Protein AF-A0A6A0H2R4-F1 (afdb_monomer)

Radius of gyration: 20.59 Å; Cα contacts (8 Å, |Δi|>4): 34; chains: 1; bounding box: 41×29×53 Å

Sequence (129 aa):
MKAVVWTDVFQTIVIVLGVIVIVISTTVIAGGPVQVWRIGSEYHRTDALECVKTVQVLYLNMIGVVFILTLLILGGLCIFAVYAGCDPITLGLISRKDQILPYFVIDYLGFLHGIPGLFVACLVCGTLR

InterPro domains:
  IPR001734 Sodium/solute symporter [PS50283] (1-32)
  IPR038377 Sodium/glucose symporter superfamily [G3DSA:1.20.1730.10] (1-51)
  IPR038377 Sodium/glucose symporter superfamily [G3DSA:1.20.1730.10] (52-128)
  IPR051163 Sodium:Solute Symporter (SSF) [PTHR42985] (56-128)

Foldseek 3Di:
DVVVVVVVVVVVVVVVVVVVCVVVVVQVVLVHPVSVVVVVQVVLPPDVVCNPPPVVVVVVVVVVVVVVVVVVVVVVVVLCVVCVPPNVCVVVVDVDPVCSVLVVCCVPVVVPPPVSVVVVVVVVVVPDD

pLDDT: mean 74.82, std 10.84, range [44.34, 88.06]

Mean predicted aligned error: 11.54 Å

Organism: Hyalella azteca (NCBI:txid294128)

Solvent-accessible surface area (backbone atoms only — not comparable to full-atom values): 7449 Å² total; per-residue (Å²): 110,71,69,58,58,50,48,50,55,50,47,51,52,52,49,53,53,49,50,52,50,49,54,52,53,51,27,58,76,51,68,30,67,68,42,45,52,46,52,61,58,54,72,42,67,83,45,86,88,52,66,62,56,58,67,50,49,51,51,50,47,53,52,45,50,55,50,51,52,51,50,50,53,52,52,53,49,51,53,48,64,69,37,68,86,63,45,57,54,85,70,66,78,41,97,52,81,84,48,52,62,62,49,50,38,45,73,72,41,51,86,47,87,58,58,49,60,53,51,52,51,54,53,49,65,74,67,65,127

Secondary structure (DSSP, 8-state):
-HHHHHHHHHHHHHHHHHHHHHHHHHHHHTTSHHHHHHHHHHGGGS-TTTTTHHHHHHHHHHHHHHHHHHHHHHHHHHHHHHTSSS-TTTTTS-S-GGGHHHHHHHHHHTTSTTHHHHHHHHHHHHH--

Structure (mmCIF, N/CA/C/O backbone):
data_AF-A0A6A0H2R4-F1
#
_entry.id   AF-A0A6A0H2R4-F1
#
loop_
_atom_site.group_PDB
_atom_site.id
_atom_site.type_symbol
_atom_site.label_atom_id
_atom_site.label_alt_id
_atom_site.label_comp_id
_atom_site.label_asym_id
_atom_site.label_entity_id
_atom_site.label_seq_id
_atom_site.pdbx_PDB_ins_code
_atom_site.Cartn_x
_atom_site.Cartn_y
_atom_site.Cartn_z
_atom_site.occupancy
_atom_site.B_iso_or_equiv
_atom_site.auth_seq_id
_atom_site.auth_comp_id
_atom_site.auth_asym_id
_atom_site.auth_atom_id
_atom_site.pdbx_PDB_model_num
ATOM 1 N N . MET A 1 1 ? -18.719 -9.339 10.946 1.00 50.09 1 MET A N 1
ATOM 2 C CA . MET A 1 1 ? -17.283 -9.157 10.614 1.00 50.09 1 MET A CA 1
ATOM 3 C C . MET A 1 1 ? -16.762 -10.140 9.578 1.00 50.09 1 MET A C 1
ATOM 5 O O . MET A 1 1 ? -16.038 -9.703 8.695 1.00 50.09 1 MET A O 1
ATOM 9 N N . LYS A 1 2 ? -17.166 -11.421 9.617 1.00 53.03 2 LYS A N 1
ATOM 10 C CA . LYS A 1 2 ? -16.675 -12.446 8.675 1.00 53.03 2 LYS A CA 1
ATOM 11 C C . LYS A 1 2 ? -16.835 -12.076 7.197 1.00 53.03 2 LYS A C 1
ATOM 13 O O . LYS A 1 2 ? -15.918 -12.302 6.427 1.00 53.03 2 LYS A O 1
ATOM 18 N N . ALA A 1 3 ? -17.941 -11.426 6.829 1.00 58.78 3 ALA A N 1
ATOM 19 C CA . ALA A 1 3 ? -18.189 -11.023 5.446 1.00 58.78 3 ALA A CA 1
ATOM 20 C C . ALA A 1 3 ? -17.175 -10.000 4.901 1.00 58.78 3 ALA A C 1
ATOM 22 O O . ALA A 1 3 ? -16.814 -10.088 3.739 1.00 58.78 3 ALA A O 1
ATOM 23 N N . VAL A 1 4 ? -16.694 -9.056 5.721 1.00 59.31 4 VAL A N 1
ATOM 24 C CA . VAL A 1 4 ? -15.825 -7.963 5.235 1.00 59.31 4 VAL A CA 1
ATOM 25 C C . VAL A 1 4 ? -14.365 -8.387 5.154 1.00 59.31 4 VAL A C 1
ATOM 27 O O . VAL A 1 4 ? -13.691 -8.082 4.181 1.00 59.31 4 VAL A O 1
ATOM 30 N N . VAL A 1 5 ? -13.901 -9.153 6.142 1.00 69.62 5 VAL A N 1
ATOM 31 C CA . VAL A 1 5 ? -12.574 -9.786 6.095 1.00 69.62 5 VAL A CA 1
ATOM 32 C C . VAL A 1 5 ? -12.491 -10.714 4.884 1.00 69.62 5 VAL A C 1
ATOM 34 O O . VAL A 1 5 ? -11.505 -10.719 4.160 1.00 69.62 5 VAL A O 1
ATOM 37 N N . TRP A 1 6 ? -13.569 -11.451 4.611 1.00 65.50 6 TRP A N 1
ATOM 38 C CA . TRP A 1 6 ? -13.644 -12.307 3.436 1.00 65.50 6 TRP A CA 1
ATOM 39 C C . TRP A 1 6 ? -13.659 -11.507 2.127 1.00 65.50 6 TRP A C 1
ATOM 41 O O . TRP A 1 6 ? -12.970 -11.894 1.187 1.00 65.50 6 TRP A O 1
ATOM 51 N N . THR A 1 7 ? -14.353 -10.362 2.065 1.00 70.62 7 THR A N 1
ATOM 52 C CA . THR A 1 7 ? -14.275 -9.487 0.884 1.00 70.62 7 THR A CA 1
ATOM 53 C C . THR A 1 7 ? -12.909 -8.832 0.718 1.00 70.62 7 THR A C 1
ATOM 55 O O . THR A 1 7 ? -12.503 -8.661 -0.417 1.00 70.62 7 THR A O 1
ATOM 58 N N . ASP A 1 8 ? -12.181 -8.513 1.788 1.00 71.31 8 ASP A N 1
ATOM 59 C CA . ASP A 1 8 ? -10.835 -7.917 1.724 1.00 71.31 8 ASP A CA 1
ATOM 60 C C . ASP 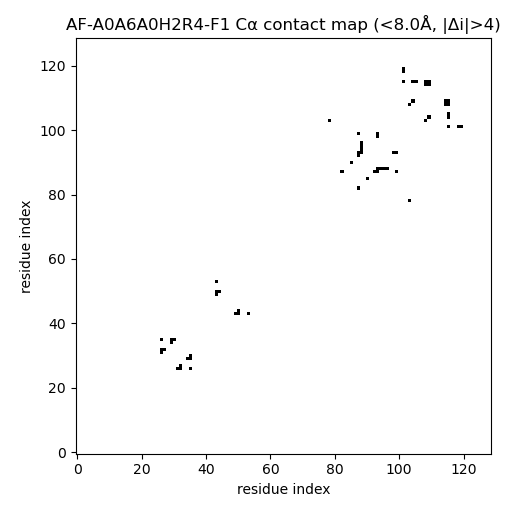A 1 8 ? -9.781 -8.928 1.236 1.00 71.31 8 ASP A C 1
ATOM 62 O O . ASP A 1 8 ? -8.989 -8.648 0.333 1.00 71.31 8 ASP A O 1
ATOM 66 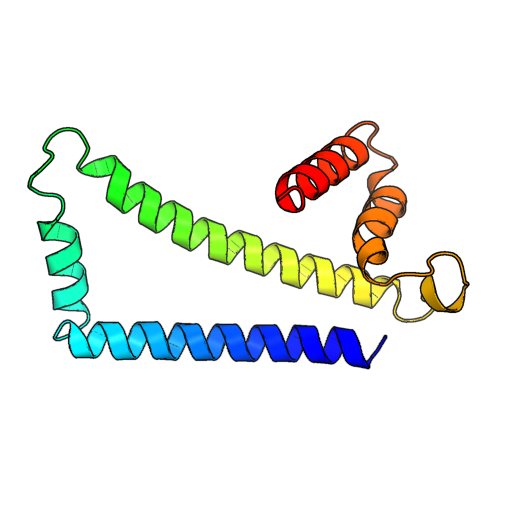N N . VAL A 1 9 ? -9.858 -10.168 1.733 1.00 72.06 9 VAL A N 1
ATOM 67 C CA . VAL A 1 9 ? -9.037 -11.288 1.247 1.00 72.06 9 VAL A CA 1
ATOM 68 C C . VAL A 1 9 ? -9.349 -11.580 -0.220 1.00 72.06 9 VAL A C 1
ATOM 70 O O . VAL A 1 9 ? -8.438 -11.704 -1.039 1.00 72.06 9 VAL A O 1
ATOM 73 N N . PHE A 1 10 ? -10.632 -11.640 -0.578 1.00 74.31 10 PHE A N 1
ATOM 74 C CA . PHE A 1 10 ? -11.045 -11.845 -1.962 1.00 74.31 10 PHE A CA 1
ATOM 75 C C . PHE A 1 10 ? -10.604 -10.686 -2.865 1.00 74.31 10 PHE A C 1
ATOM 77 O O . PHE A 1 10 ? -10.073 -10.909 -3.949 1.00 74.31 10 PHE A O 1
ATOM 84 N N . GLN A 1 11 ? -10.752 -9.448 -2.397 1.00 73.75 11 GLN A N 1
ATOM 85 C CA . GLN A 1 11 ? -10.339 -8.240 -3.102 1.00 73.75 11 GLN A CA 1
ATOM 86 C C . GLN A 1 11 ? -8.827 -8.226 -3.342 1.00 73.75 11 GLN A C 1
ATOM 88 O O . GLN A 1 11 ? -8.395 -7.906 -4.445 1.00 73.75 11 GLN A O 1
ATOM 93 N N . THR A 1 12 ? -8.022 -8.658 -2.371 1.00 78.44 12 THR A N 1
ATOM 94 C CA . THR A 1 12 ? -6.565 -8.760 -2.533 1.00 78.44 12 THR A CA 1
ATOM 95 C C . THR A 1 12 ? -6.193 -9.809 -3.583 1.00 78.44 12 THR A C 1
ATOM 97 O O . THR A 1 12 ? -5.350 -9.551 -4.440 1.00 78.44 12 THR A O 1
ATOM 100 N N . ILE A 1 13 ? -6.873 -10.962 -3.593 1.00 81.00 13 ILE A N 1
ATOM 101 C CA . ILE A 1 13 ? -6.672 -12.007 -4.611 1.00 81.00 13 ILE A CA 1
ATOM 102 C C . ILE A 1 13 ? -7.032 -11.484 -6.008 1.00 81.00 13 ILE A C 1
ATOM 104 O O . ILE A 1 13 ? -6.261 -11.662 -6.951 1.00 81.00 13 ILE A O 1
ATOM 108 N N . VAL A 1 14 ? -8.173 -10.804 -6.145 1.00 83.81 14 VAL A N 1
ATOM 109 C CA . VAL A 1 14 ? -8.627 -10.237 -7.423 1.00 83.81 14 VAL A CA 1
ATOM 110 C C . VAL A 1 14 ? -7.659 -9.166 -7.931 1.00 83.81 14 VAL A C 1
ATOM 112 O O . VAL A 1 14 ? -7.344 -9.151 -9.120 1.00 83.81 14 VAL A O 1
ATOM 115 N N . ILE A 1 15 ? -7.133 -8.314 -7.046 1.00 85.25 15 ILE A N 1
ATOM 116 C CA . ILE A 1 15 ? -6.130 -7.303 -7.405 1.00 85.25 15 ILE A CA 1
ATOM 117 C C . ILE A 1 15 ? -4.841 -7.971 -7.888 1.00 85.25 15 ILE A C 1
ATOM 119 O O . ILE A 1 15 ? -4.329 -7.604 -8.942 1.00 85.25 15 ILE A O 1
ATOM 123 N N . VAL A 1 16 ? -4.334 -8.977 -7.171 1.00 79.81 16 VAL A N 1
ATOM 124 C CA . VAL A 1 16 ? -3.098 -9.678 -7.553 1.00 79.81 16 VAL A CA 1
ATOM 125 C C . VAL A 1 16 ? -3.255 -10.372 -8.906 1.00 79.81 16 VAL A C 1
ATOM 127 O O . VAL A 1 16 ? -2.396 -10.222 -9.773 1.00 79.81 16 VAL A O 1
ATOM 130 N N . LEU A 1 17 ? -4.369 -11.072 -9.132 1.00 86.06 17 LEU A N 1
ATOM 131 C CA . LEU A 1 17 ? -4.650 -11.713 -10.418 1.00 86.06 17 LEU A CA 1
ATOM 132 C C . LEU A 1 17 ? -4.789 -10.688 -11.550 1.00 86.06 17 LEU A C 1
ATOM 134 O O . LEU A 1 17 ? -4.219 -10.882 -12.622 1.00 86.06 17 LEU A O 1
ATOM 138 N N . GLY A 1 18 ? -5.488 -9.576 -11.308 1.00 85.81 18 GLY A N 1
ATOM 139 C CA . GLY A 1 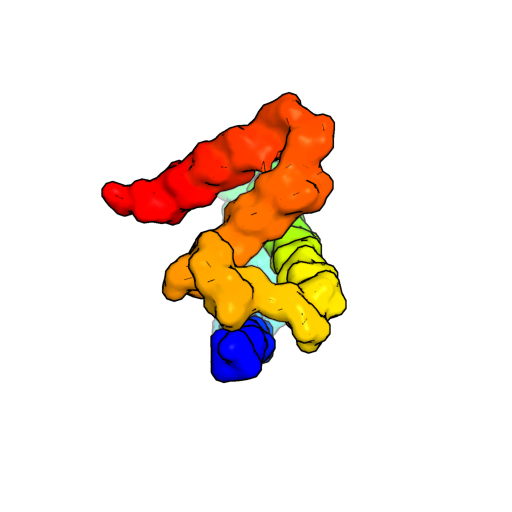18 ? -5.624 -8.490 -12.277 1.00 85.81 18 GLY A CA 1
ATOM 140 C C . GLY A 1 18 ? -4.275 -7.876 -12.651 1.00 85.81 18 GLY A C 1
ATOM 141 O O . GLY A 1 18 ? -3.984 -7.698 -13.832 1.00 85.81 18 GLY A O 1
ATOM 142 N N . VAL A 1 19 ? -3.412 -7.631 -11.665 1.00 80.56 19 VAL A N 1
ATOM 143 C CA . VAL A 1 19 ? -2.056 -7.116 -11.893 1.00 80.56 19 VAL A CA 1
ATOM 144 C C . VAL A 1 19 ? -1.219 -8.113 -12.697 1.00 80.56 19 VAL A C 1
ATOM 146 O O . VAL A 1 19 ? -0.559 -7.707 -13.650 1.00 80.56 19 VAL A O 1
ATOM 149 N N . ILE A 1 20 ? -1.286 -9.413 -12.394 1.00 84.75 20 ILE A N 1
ATOM 150 C CA . ILE A 1 20 ? -0.580 -10.453 -13.160 1.00 84.75 20 ILE A CA 1
ATOM 151 C C . ILE A 1 20 ? -1.043 -10.459 -14.624 1.00 84.75 20 ILE A C 1
ATOM 153 O O . ILE A 1 20 ? -0.213 -10.460 -15.534 1.00 84.75 20 ILE A O 1
ATOM 157 N N . VAL A 1 21 ? -2.355 -10.407 -14.867 1.00 88.06 21 VAL A N 1
ATOM 158 C CA . VAL A 1 21 ? -2.920 -10.373 -16.226 1.00 88.06 21 VAL A CA 1
ATOM 159 C C . VAL A 1 21 ? -2.493 -9.114 -16.976 1.00 88.06 21 VAL A C 1
ATOM 161 O O . VAL A 1 21 ? -2.116 -9.206 -18.145 1.00 88.06 21 VAL A O 1
ATOM 164 N N . ILE A 1 22 ? -2.508 -7.951 -16.320 1.00 82.56 22 ILE A N 1
ATOM 165 C CA . ILE A 1 22 ? -2.051 -6.687 -16.909 1.00 82.56 22 ILE A CA 1
ATOM 166 C C . ILE A 1 22 ? -0.576 -6.788 -17.292 1.00 82.56 22 ILE A C 1
ATOM 168 O O . ILE A 1 22 ? -0.222 -6.456 -18.422 1.00 82.56 22 ILE A O 1
ATOM 172 N N . VAL A 1 23 ? 0.282 -7.285 -16.400 1.00 79.50 23 VAL A N 1
ATOM 173 C CA . VAL A 1 23 ? 1.724 -7.413 -16.655 1.00 79.50 23 VAL A CA 1
ATOM 174 C C . VAL A 1 23 ? 1.990 -8.353 -17.829 1.00 79.50 23 VAL A C 1
ATOM 176 O O . VAL A 1 23 ? 2.749 -8.000 -18.732 1.00 79.50 23 VAL A O 1
ATOM 179 N N . ILE A 1 24 ? 1.337 -9.517 -17.868 1.00 83.62 24 ILE A N 1
ATOM 180 C CA . ILE A 1 24 ? 1.492 -10.486 -18.960 1.00 83.62 24 ILE A CA 1
ATOM 181 C C . ILE A 1 24 ? 0.990 -9.895 -20.280 1.00 83.62 24 ILE A C 1
ATOM 183 O O . ILE A 1 24 ? 1.726 -9.892 -21.265 1.00 83.62 24 ILE A O 1
ATOM 187 N N . SER A 1 25 ? -0.226 -9.345 -20.302 1.00 81.31 25 SER A N 1
ATOM 188 C CA . SER A 1 25 ? -0.829 -8.792 -21.523 1.00 81.31 25 SER A CA 1
ATOM 189 C C . SER A 1 25 ? -0.006 -7.629 -22.070 1.00 81.31 25 SER A C 1
ATOM 191 O O . SER A 1 25 ? 0.266 -7.570 -23.266 1.00 81.31 25 SER A O 1
ATOM 193 N N . THR A 1 26 ? 0.478 -6.752 -21.188 1.00 69.50 26 THR A N 1
ATOM 194 C CA . THR A 1 26 ? 1.349 -5.630 -21.561 1.00 69.50 26 THR A CA 1
ATOM 195 C C . THR A 1 26 ? 2.677 -6.130 -22.119 1.00 69.50 26 THR A C 1
ATOM 197 O O . THR A 1 26 ? 3.157 -5.617 -23.125 1.00 69.50 26 THR A O 1
ATOM 200 N N . THR A 1 27 ? 3.249 -7.175 -21.516 1.00 77.31 27 THR A N 1
ATOM 201 C CA . THR A 1 27 ? 4.509 -7.772 -21.975 1.00 77.31 27 THR A CA 1
ATOM 202 C C . THR A 1 27 ? 4.364 -8.417 -23.353 1.00 77.31 27 THR A C 1
ATOM 204 O O . THR A 1 27 ? 5.261 -8.289 -24.183 1.00 77.31 27 THR A O 1
ATOM 207 N N . VAL A 1 28 ? 3.233 -9.072 -23.626 1.00 84.94 28 VAL A N 1
ATOM 208 C CA . VAL A 1 28 ? 2.952 -9.685 -24.933 1.00 84.94 28 VAL A CA 1
ATOM 209 C C . VAL A 1 28 ? 2.715 -8.616 -26.004 1.00 84.94 28 VAL A C 1
ATOM 211 O O . VAL A 1 28 ? 3.304 -8.704 -27.079 1.00 84.94 28 VAL A O 1
ATOM 214 N N . ILE A 1 29 ? 1.926 -7.577 -25.709 1.00 77.75 29 ILE A N 1
ATOM 215 C CA . ILE A 1 29 ? 1.650 -6.470 -26.645 1.00 77.75 29 ILE A CA 1
ATOM 216 C C . ILE A 1 29 ? 2.928 -5.686 -26.970 1.00 77.75 29 ILE A C 1
ATOM 218 O O . ILE A 1 29 ? 3.141 -5.290 -28.112 1.00 77.75 29 ILE A O 1
ATOM 222 N N . ALA A 1 30 ? 3.806 -5.504 -25.985 1.00 73.88 30 ALA A N 1
ATOM 223 C CA . ALA A 1 30 ? 5.085 -4.835 -26.166 1.00 73.88 30 ALA A CA 1
ATOM 224 C C . ALA A 1 30 ? 6.121 -5.670 -26.941 1.00 73.88 30 ALA A C 1
ATOM 226 O O . ALA A 1 30 ? 7.214 -5.174 -27.183 1.00 73.88 30 ALA A O 1
ATOM 227 N N . GLY A 1 31 ? 5.815 -6.912 -27.337 1.00 82.69 31 GLY A N 1
ATOM 228 C CA . GLY A 1 31 ? 6.734 -7.769 -28.095 1.00 82.69 31 GLY A CA 1
ATOM 229 C C . GLY A 1 31 ? 7.749 -8.531 -27.235 1.00 82.69 31 GLY A C 1
ATOM 230 O O . GLY A 1 31 ? 8.769 -8.989 -27.745 1.00 82.69 31 GLY A O 1
ATOM 231 N N . GLY A 1 32 ? 7.478 -8.683 -25.937 1.00 80.81 32 GLY A N 1
ATOM 232 C CA . GLY A 1 32 ? 8.261 -9.482 -24.996 1.00 80.81 32 GLY A CA 1
ATOM 233 C C . GLY A 1 32 ? 8.896 -8.669 -23.860 1.00 80.81 32 GLY A C 1
ATOM 234 O O . GLY A 1 32 ? 9.038 -7.449 -23.951 1.00 80.81 32 GLY A O 1
ATOM 235 N N . PRO A 1 33 ? 9.333 -9.337 -22.776 1.00 71.12 33 PRO A N 1
ATOM 236 C CA . PRO A 1 33 ? 9.846 -8.671 -21.571 1.00 71.12 33 PRO A CA 1
ATOM 237 C C . PRO A 1 33 ? 11.140 -7.893 -21.829 1.00 71.12 33 PRO A C 1
ATOM 239 O O . PRO A 1 33 ? 11.358 -6.830 -21.252 1.00 71.12 33 PRO A O 1
ATOM 242 N N . VAL A 1 34 ? 11.968 -8.380 -22.757 1.00 74.31 34 VAL A N 1
ATOM 243 C CA . VAL A 1 34 ? 13.187 -7.689 -23.199 1.00 74.31 34 VAL A CA 1
ATOM 244 C C . VAL A 1 34 ? 12.852 -6.407 -23.962 1.00 74.31 34 VAL A C 1
ATOM 246 O O . VAL A 1 34 ? 13.521 -5.397 -23.771 1.00 74.31 34 VAL A O 1
ATOM 249 N N . GLN A 1 35 ? 11.803 -6.417 -24.787 1.00 72.69 35 GLN A N 1
ATOM 250 C CA . GLN A 1 35 ? 11.378 -5.242 -25.544 1.00 72.69 35 GLN A CA 1
ATOM 251 C C . GLN A 1 35 ? 10.752 -4.188 -24.616 1.00 72.69 35 GLN A C 1
ATOM 253 O O . GLN A 1 35 ? 11.057 -3.011 -24.767 1.00 72.69 35 GLN A O 1
ATOM 258 N N . VAL A 1 36 ? 9.974 -4.596 -23.601 1.00 69.81 36 VAL A N 1
ATOM 259 C CA . VAL A 1 36 ? 9.473 -3.701 -22.532 1.00 69.81 36 VAL A CA 1
ATOM 260 C C . VAL A 1 36 ? 10.631 -3.002 -21.823 1.00 69.81 36 VAL A C 1
ATOM 262 O O . VAL A 1 36 ? 10.624 -1.780 -21.675 1.00 69.81 36 VAL A O 1
ATOM 265 N N . TRP A 1 37 ? 11.651 -3.770 -21.424 1.00 67.81 37 TRP A N 1
ATOM 266 C CA . TRP A 1 37 ? 12.853 -3.220 -20.799 1.00 67.81 37 TRP A CA 1
ATOM 267 C C . TRP A 1 37 ? 13.588 -2.258 -21.738 1.00 67.81 37 TRP A C 1
ATOM 269 O O . TRP A 1 37 ? 14.025 -1.186 -21.321 1.00 67.81 37 TRP A O 1
ATOM 279 N N . ARG A 1 38 ? 13.670 -2.603 -23.029 1.00 67.50 38 ARG A N 1
ATOM 280 C CA . ARG A 1 38 ? 14.321 -1.776 -24.045 1.00 67.50 38 ARG A CA 1
ATOM 281 C C . ARG A 1 38 ? 13.577 -0.462 -24.278 1.00 67.50 38 ARG A C 1
ATOM 283 O O . ARG A 1 38 ? 14.217 0.578 -24.234 1.00 67.50 38 ARG A O 1
ATOM 290 N N . ILE A 1 39 ? 12.252 -0.486 -24.423 1.00 67.38 39 ILE A N 1
ATOM 291 C CA . ILE A 1 39 ? 11.409 0.711 -24.586 1.00 67.38 39 ILE A CA 1
ATOM 292 C C . ILE A 1 39 ? 11.519 1.617 -23.352 1.00 67.38 39 ILE A C 1
ATOM 294 O O . ILE A 1 39 ? 11.698 2.825 -23.495 1.00 67.38 39 ILE A O 1
ATOM 298 N N . GLY A 1 40 ? 11.502 1.041 -22.144 1.00 63.00 40 GLY A N 1
ATOM 299 C CA . GLY A 1 40 ? 11.744 1.787 -20.905 1.00 63.00 40 GLY A CA 1
ATOM 300 C C . GLY A 1 40 ? 13.140 2.422 -20.847 1.00 63.00 40 GLY A C 1
ATOM 301 O O . GLY A 1 40 ? 13.286 3.546 -20.375 1.00 63.00 40 GLY A O 1
ATOM 302 N N . SER A 1 41 ? 14.160 1.742 -21.383 1.00 63.06 41 SER A N 1
ATOM 303 C CA . SER A 1 41 ? 15.522 2.285 -21.491 1.00 63.06 41 SER A CA 1
ATOM 304 C C . SER A 1 41 ? 15.679 3.347 -22.590 1.00 63.06 41 SER A C 1
ATOM 306 O O . SER A 1 41 ? 16.558 4.201 -22.502 1.00 63.06 41 SER A O 1
ATOM 308 N N . GLU A 1 42 ? 14.821 3.319 -23.613 1.00 61.84 42 GLU A N 1
ATOM 309 C CA . GLU A 1 42 ? 14.872 4.199 -24.787 1.00 61.84 42 GLU A CA 1
ATOM 310 C C . GLU A 1 42 ? 14.139 5.528 -24.525 1.00 61.84 42 GLU A C 1
ATOM 312 O O . GLU A 1 42 ? 14.648 6.584 -24.900 1.00 61.84 42 GLU A O 1
ATOM 317 N N . TYR A 1 43 ? 13.041 5.505 -23.752 1.00 53.00 43 TYR A N 1
ATOM 318 C CA . TYR A 1 43 ? 12.366 6.704 -23.214 1.00 53.00 43 TYR A CA 1
ATOM 319 C C . TYR A 1 43 ? 13.290 7.553 -22.314 1.00 53.00 43 TYR A C 1
ATOM 321 O O . TYR A 1 43 ? 13.080 8.743 -22.120 1.00 53.00 43 TYR A O 1
ATOM 329 N N . HIS A 1 44 ? 14.355 6.949 -21.785 1.00 50.47 44 HIS A N 1
ATOM 330 C CA . HIS A 1 44 ? 15.343 7.574 -20.906 1.00 50.47 44 HIS A CA 1
ATOM 331 C C . HIS A 1 44 ? 16.388 8.430 -21.649 1.00 50.47 44 HIS A C 1
ATOM 333 O O . HIS A 1 44 ? 17.199 9.101 -21.013 1.00 50.47 44 HIS A O 1
ATOM 339 N N . ARG A 1 45 ? 16.431 8.378 -22.991 1.00 50.84 45 ARG A N 1
ATOM 340 C CA . ARG A 1 45 ? 17.537 8.949 -23.779 1.00 50.84 45 ARG A CA 1
ATOM 341 C C . ARG A 1 45 ? 17.308 10.382 -24.272 1.00 50.84 45 ARG A C 1
ATOM 343 O O . ARG A 1 45 ? 18.251 10.980 -24.785 1.00 50.84 45 ARG A O 1
ATOM 350 N N . THR A 1 46 ? 16.108 10.942 -24.119 1.00 53.38 46 THR A N 1
ATOM 351 C CA . THR A 1 46 ? 15.797 12.323 -24.537 1.00 53.38 46 THR A CA 1
ATOM 352 C C . THR A 1 46 ? 16.058 13.378 -23.456 1.00 53.38 46 THR A C 1
ATOM 354 O O . THR A 1 46 ? 16.248 14.537 -23.809 1.00 53.38 46 THR A O 1
ATOM 357 N N . ASP A 1 47 ? 16.211 12.984 -22.184 1.00 54.09 47 ASP A N 1
ATOM 358 C CA . ASP A 1 47 ? 16.424 13.899 -21.049 1.00 54.09 47 ASP A CA 1
ATOM 359 C C . ASP A 1 47 ? 17.739 13.571 -20.311 1.00 54.09 47 ASP A C 1
ATOM 361 O O . ASP A 1 47 ? 17.778 12.919 -19.264 1.00 54.09 47 ASP A O 1
ATOM 365 N N . ALA A 1 48 ? 18.865 14.014 -20.877 1.00 50.19 48 ALA A N 1
ATOM 366 C CA . ALA A 1 48 ? 20.220 13.646 -20.443 1.00 50.19 48 ALA A CA 1
ATOM 367 C C . ALA A 1 48 ? 20.619 14.084 -19.009 1.00 50.19 48 ALA A C 1
ATOM 369 O O . ALA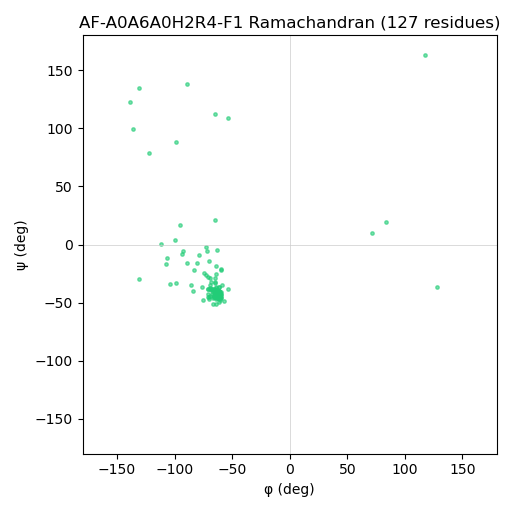 A 1 48 ? 21.697 13.707 -18.550 1.00 50.19 48 ALA A O 1
ATOM 370 N N . LEU A 1 49 ? 19.779 14.832 -18.276 1.00 49.66 49 LEU A N 1
ATOM 371 C CA . LEU A 1 49 ? 20.032 15.246 -16.883 1.00 49.66 49 LEU A CA 1
ATOM 372 C C . LEU A 1 49 ? 19.178 14.490 -15.835 1.00 49.66 49 LEU A C 1
ATOM 374 O O . LEU A 1 49 ? 19.495 14.539 -14.647 1.00 49.66 49 LEU A O 1
ATOM 378 N N . GLU A 1 50 ? 18.150 13.734 -16.243 1.00 52.78 50 GLU A N 1
ATOM 379 C CA . GLU A 1 50 ? 17.259 12.975 -15.333 1.00 52.78 50 GLU A CA 1
ATOM 380 C C . GLU A 1 50 ? 17.403 11.441 -15.450 1.00 52.78 50 GLU A C 1
ATOM 382 O O . GLU A 1 50 ? 16.795 10.688 -14.686 1.00 52.78 50 GLU A O 1
ATOM 387 N N . CYS A 1 51 ? 18.296 10.977 -16.332 1.00 44.34 51 CYS A N 1
ATOM 388 C CA . CYS A 1 51 ? 18.577 9.586 -16.727 1.00 44.34 51 CYS A CA 1
ATOM 389 C C . CYS A 1 51 ? 19.155 8.661 -15.613 1.00 44.34 51 CYS A C 1
ATOM 391 O O . CYS A 1 51 ? 19.740 7.617 -15.887 1.00 44.34 51 CYS A O 1
ATOM 393 N N . VAL A 1 52 ? 18.989 8.978 -14.331 1.00 52.53 52 VAL A N 1
ATOM 394 C CA . VAL A 1 52 ? 19.221 8.017 -13.224 1.00 52.53 52 VAL A CA 1
ATOM 395 C C . VAL A 1 52 ? 18.048 8.014 -12.249 1.00 52.53 52 VAL A C 1
ATOM 397 O O . VAL A 1 52 ? 17.726 6.984 -11.659 1.00 52.53 52 VAL A O 1
ATOM 400 N N . LYS A 1 53 ? 17.348 9.143 -12.105 1.00 54.09 53 LYS A N 1
ATOM 401 C CA . LYS A 1 53 ? 16.274 9.278 -11.123 1.00 54.09 53 LYS A CA 1
ATOM 402 C C . LYS A 1 53 ? 15.001 8.568 -11.565 1.00 54.09 53 LYS A C 1
ATOM 404 O O . LYS A 1 53 ? 14.376 7.951 -10.720 1.00 54.09 53 LYS A O 1
ATOM 409 N N . THR A 1 54 ? 14.632 8.559 -12.844 1.00 52.28 54 THR A N 1
ATOM 410 C CA . THR A 1 54 ? 13.316 8.036 -13.262 1.00 52.28 54 THR A CA 1
ATOM 411 C C . THR A 1 54 ? 13.196 6.516 -13.130 1.00 52.28 54 THR A C 1
ATOM 413 O O . THR A 1 54 ? 12.235 6.033 -12.536 1.00 52.28 54 THR A O 1
ATOM 416 N N . VAL A 1 55 ? 14.188 5.742 -13.590 1.00 53.69 55 VA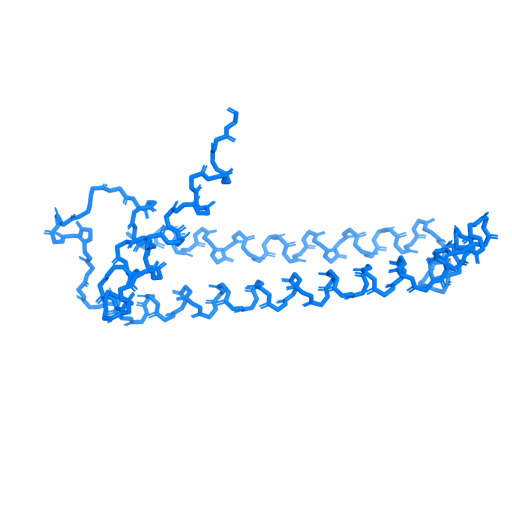L A N 1
ATOM 417 C CA . VAL A 1 55 ? 14.188 4.272 -13.419 1.00 53.69 55 VAL A CA 1
ATOM 418 C C . VAL A 1 55 ? 14.368 3.885 -11.949 1.00 53.69 55 VAL A C 1
ATOM 420 O O . VAL A 1 55 ? 13.682 2.987 -11.467 1.00 53.69 55 VAL A O 1
ATOM 423 N N . GLN A 1 56 ? 15.228 4.592 -11.207 1.00 58.59 56 GLN A N 1
ATOM 424 C CA . GLN A 1 56 ? 15.400 4.362 -9.772 1.00 58.59 56 GLN A CA 1
ATOM 425 C C . GLN A 1 56 ? 14.119 4.680 -8.996 1.00 58.59 56 GLN A C 1
ATOM 427 O O . GLN A 1 56 ? 13.751 3.908 -8.124 1.00 58.59 56 GLN A O 1
ATOM 432 N N . VAL A 1 57 ? 13.408 5.762 -9.322 1.00 63.19 57 VAL A N 1
ATOM 433 C CA . VAL A 1 57 ? 12.129 6.137 -8.698 1.00 63.19 57 VAL A CA 1
ATOM 434 C C . VAL A 1 57 ? 11.024 5.162 -9.090 1.00 63.19 57 VAL A C 1
ATOM 436 O O . VAL A 1 57 ? 10.229 4.798 -8.234 1.00 63.19 57 VAL A O 1
ATOM 439 N N . LEU A 1 58 ? 10.994 4.669 -10.331 1.00 65.62 58 LEU A N 1
ATOM 440 C CA . LEU A 1 58 ? 10.052 3.630 -10.749 1.00 65.62 58 LEU A CA 1
ATOM 441 C C . LEU A 1 58 ? 10.286 2.323 -9.977 1.00 65.62 58 LEU A C 1
ATOM 443 O O . LEU A 1 58 ? 9.336 1.739 -9.460 1.00 65.62 58 LEU A O 1
ATOM 447 N N . TYR A 1 59 ? 11.544 1.896 -9.840 1.00 68.50 59 TYR A N 1
ATOM 448 C CA . TYR A 1 59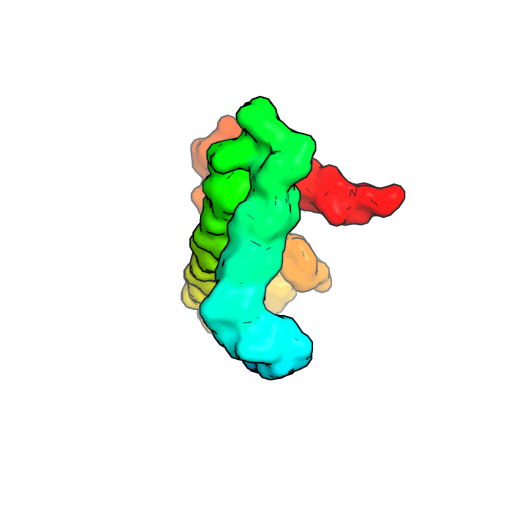 ? 11.905 0.690 -9.093 1.00 68.50 59 TYR A CA 1
ATOM 449 C C . TYR A 1 59 ? 11.691 0.867 -7.580 1.00 68.50 59 TYR A C 1
ATOM 451 O O . TYR A 1 59 ? 11.190 -0.038 -6.918 1.00 68.50 59 TYR A O 1
ATOM 459 N N . LEU A 1 60 ? 11.998 2.052 -7.039 1.00 75.00 60 LEU A N 1
ATOM 460 C CA . LEU A 1 60 ? 11.783 2.420 -5.637 1.00 75.00 60 LEU A CA 1
ATOM 461 C C . LEU A 1 60 ? 10.286 2.552 -5.299 1.00 75.00 60 LEU A C 1
ATOM 463 O O . LEU A 1 60 ? 9.861 2.177 -4.212 1.00 75.00 60 LEU A O 1
ATOM 467 N N . ASN A 1 61 ? 9.470 3.027 -6.240 1.00 75.12 61 ASN A N 1
ATOM 468 C CA . ASN A 1 61 ? 8.015 3.044 -6.121 1.00 75.12 61 ASN A CA 1
ATOM 469 C C . ASN A 1 61 ? 7.451 1.620 -6.186 1.00 75.12 61 ASN A C 1
ATOM 471 O O . ASN A 1 61 ? 6.633 1.246 -5.356 1.00 75.12 61 ASN A O 1
ATOM 475 N N . MET A 1 62 ? 7.931 0.787 -7.113 1.00 75.25 62 MET A N 1
ATOM 476 C CA . MET A 1 62 ? 7.462 -0.593 -7.235 1.00 75.25 62 MET A CA 1
ATOM 477 C C . MET A 1 62 ? 7.803 -1.421 -5.990 1.00 75.25 62 MET A C 1
ATOM 479 O O . MET A 1 62 ? 6.929 -2.094 -5.444 1.00 75.25 62 MET A O 1
ATOM 483 N N . ILE A 1 63 ? 9.036 -1.318 -5.482 1.00 81.00 63 ILE A N 1
ATOM 484 C CA . ILE A 1 63 ? 9.429 -1.984 -4.234 1.00 81.00 63 ILE A CA 1
ATOM 485 C C . ILE A 1 63 ? 8.713 -1.375 -3.022 1.00 81.00 63 ILE A C 1
ATOM 487 O O . ILE A 1 63 ? 8.282 -2.112 -2.139 1.00 81.00 63 ILE A O 1
ATOM 491 N N . GLY A 1 64 ? 8.521 -0.052 -3.001 1.00 81.94 64 GLY A N 1
ATOM 492 C CA . GLY A 1 64 ? 7.826 0.664 -1.935 1.00 81.94 64 GLY A CA 1
ATOM 493 C C . GLY A 1 64 ? 6.355 0.276 -1.834 1.00 81.94 64 GLY A C 1
ATOM 494 O O . GLY A 1 64 ? 5.875 -0.004 -0.742 1.00 81.94 64 GLY A O 1
ATOM 495 N N . VAL A 1 65 ? 5.648 0.170 -2.960 1.00 79.38 65 VAL A N 1
ATOM 496 C CA . VAL A 1 65 ? 4.249 -0.274 -3.003 1.00 79.38 65 VAL A CA 1
ATOM 497 C C . VAL A 1 65 ? 4.130 -1.729 -2.559 1.00 79.38 65 VAL A C 1
ATOM 499 O O . VAL A 1 65 ? 3.280 -2.029 -1.727 1.00 79.38 65 VAL A O 1
ATOM 502 N N . VAL A 1 66 ? 4.998 -2.629 -3.035 1.00 80.50 66 VAL A N 1
ATOM 503 C CA . VAL A 1 66 ? 4.991 -4.037 -2.593 1.00 80.50 66 VAL A CA 1
ATOM 504 C C . VAL A 1 66 ? 5.254 -4.146 -1.088 1.00 80.50 66 VAL A C 1
ATOM 506 O O . VAL A 1 66 ? 4.567 -4.900 -0.398 1.00 80.50 66 VAL A O 1
ATOM 509 N N . PHE A 1 67 ? 6.198 -3.362 -0.564 1.00 83.38 67 PHE A N 1
ATOM 510 C CA . PHE A 1 67 ? 6.525 -3.306 0.860 1.00 83.38 67 PHE A CA 1
ATOM 511 C C . PHE A 1 67 ? 5.376 -2.732 1.708 1.00 83.38 67 PHE A C 1
ATOM 513 O O . PHE A 1 67 ? 4.995 -3.314 2.719 1.00 83.38 67 PHE A O 1
ATOM 520 N N . ILE A 1 68 ? 4.756 -1.629 1.278 1.00 80.50 68 ILE A N 1
ATOM 521 C CA . ILE A 1 68 ? 3.602 -1.031 1.966 1.00 80.50 68 ILE A CA 1
ATOM 522 C C . ILE A 1 68 ? 2.414 -1.998 1.960 1.00 80.50 68 ILE A C 1
ATOM 524 O O . ILE A 1 68 ? 1.791 -2.200 2.999 1.00 80.50 68 ILE A O 1
ATOM 528 N N . LEU A 1 69 ? 2.123 -2.648 0.830 1.00 79.81 69 LEU A N 1
ATOM 529 C CA . LEU A 1 69 ? 1.041 -3.630 0.737 1.00 79.81 69 LEU A CA 1
ATOM 530 C C . LEU A 1 69 ? 1.283 -4.835 1.654 1.00 79.81 69 LEU A C 1
ATOM 532 O O . LEU A 1 69 ? 0.357 -5.280 2.327 1.00 79.81 69 LEU A O 1
ATOM 536 N N . THR A 1 70 ? 2.519 -5.332 1.747 1.00 80.81 70 THR A N 1
ATOM 537 C CA . THR A 1 70 ? 2.849 -6.422 2.682 1.00 80.81 70 THR A CA 1
ATOM 538 C C . THR A 1 70 ? 2.697 -6.000 4.142 1.00 80.81 70 THR A C 1
ATOM 540 O O . THR A 1 70 ? 2.134 -6.760 4.929 1.00 80.81 70 THR A O 1
ATOM 543 N N . LEU A 1 71 ? 3.111 -4.783 4.508 1.00 79.69 71 LEU A N 1
ATOM 544 C CA . LEU A 1 71 ? 2.901 -4.247 5.857 1.00 79.69 71 LEU A CA 1
ATOM 545 C C . LEU A 1 71 ? 1.418 -4.047 6.194 1.00 79.69 71 LEU A C 1
ATOM 547 O O . LEU A 1 71 ? 1.011 -4.343 7.316 1.00 79.69 71 LEU A O 1
ATOM 551 N N . LEU A 1 72 ? 0.600 -3.590 5.242 1.00 80.44 72 LEU A N 1
ATOM 552 C CA . LEU A 1 72 ? -0.846 -3.428 5.434 1.00 80.44 72 LEU A CA 1
ATOM 553 C C . LEU A 1 72 ? -1.543 -4.773 5.661 1.00 80.44 72 LEU A C 1
ATOM 555 O O . LEU A 1 72 ? -2.369 -4.888 6.565 1.00 80.44 72 LEU A O 1
ATOM 559 N N . ILE A 1 73 ? -1.172 -5.802 4.894 1.00 79.88 73 ILE A N 1
ATOM 560 C CA . ILE A 1 73 ? -1.716 -7.158 5.047 1.00 79.88 73 ILE A CA 1
ATOM 561 C C . ILE A 1 73 ? -1.318 -7.751 6.406 1.00 79.88 73 ILE A C 1
ATOM 563 O O . ILE A 1 73 ? -2.164 -8.304 7.110 1.00 79.88 73 ILE A O 1
ATOM 567 N N . LEU A 1 74 ? -0.053 -7.600 6.813 1.00 80.31 74 LEU A N 1
ATOM 568 C CA . LEU A 1 74 ? 0.420 -8.043 8.129 1.00 80.31 74 LEU A CA 1
ATOM 569 C C . LEU A 1 74 ? -0.282 -7.287 9.267 1.00 80.31 74 LEU A C 1
ATOM 571 O O . LEU A 1 74 ? -0.728 -7.910 10.228 1.00 80.31 74 LEU A O 1
ATOM 575 N N . GLY A 1 75 ? -0.442 -5.968 9.139 1.00 81.81 75 GLY A N 1
ATOM 576 C CA . GLY A 1 75 ? -1.182 -5.145 10.096 1.00 81.81 75 GLY A CA 1
ATOM 577 C C . GLY A 1 75 ? -2.644 -5.580 10.232 1.00 81.81 75 GLY A C 1
ATOM 578 O O . GLY A 1 75 ? -3.130 -5.757 11.348 1.00 81.81 75 GLY A O 1
ATOM 579 N N . GLY A 1 76 ? -3.325 -5.840 9.112 1.00 80.06 76 GLY A N 1
ATOM 580 C CA . GLY A 1 76 ? -4.692 -6.366 9.097 1.00 80.06 76 GLY A CA 1
ATOM 581 C C . GLY A 1 76 ? -4.816 -7.742 9.760 1.00 80.06 76 GLY A C 1
ATOM 582 O O . GLY A 1 76 ? -5.758 -7.976 10.520 1.00 80.06 76 GLY A O 1
ATOM 583 N N . LEU A 1 77 ? -3.841 -8.631 9.546 1.00 79.25 77 LEU A N 1
ATOM 584 C CA . LEU A 1 77 ? -3.803 -9.951 10.181 1.00 79.25 77 LEU A CA 1
ATOM 585 C C . LEU A 1 77 ? -3.599 -9.854 11.700 1.00 79.25 77 LEU A C 1
ATOM 587 O O . LEU A 1 77 ? -4.262 -10.568 12.452 1.00 79.25 77 LEU A O 1
ATOM 591 N N . CYS A 1 78 ? -2.733 -8.948 12.160 1.00 82.12 78 CYS A N 1
ATOM 592 C CA . CYS A 1 78 ? -2.530 -8.684 13.586 1.00 82.12 78 CYS A CA 1
ATOM 593 C C . CYS A 1 78 ? -3.814 -8.178 14.257 1.00 82.12 78 CYS A C 1
ATOM 595 O O . CYS A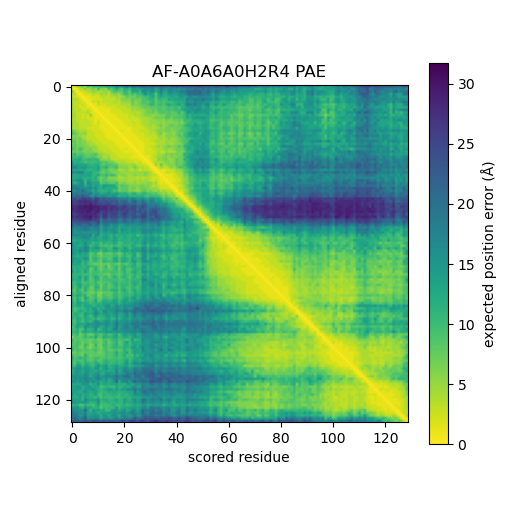 1 78 ? -4.200 -8.694 15.305 1.00 82.12 78 CYS A O 1
ATOM 597 N N . ILE A 1 79 ? -4.513 -7.225 13.632 1.00 82.50 79 ILE A N 1
ATOM 598 C CA . ILE A 1 79 ? -5.801 -6.710 14.124 1.00 82.50 79 ILE A CA 1
ATOM 599 C C . ILE A 1 79 ? -6.831 -7.844 14.202 1.00 82.50 79 ILE A C 1
ATOM 601 O O . ILE A 1 79 ? -7.548 -7.973 15.195 1.00 82.50 79 ILE A O 1
ATOM 605 N N . PHE A 1 80 ? -6.882 -8.705 13.181 1.00 79.06 80 PHE A N 1
ATOM 606 C CA . PHE A 1 80 ? -7.768 -9.866 13.175 1.00 79.06 80 PHE A CA 1
ATOM 607 C C . PHE A 1 80 ? -7.447 -10.855 14.305 1.00 79.06 80 PHE A C 1
ATOM 609 O O . PHE A 1 80 ? -8.366 -11.343 14.958 1.00 79.06 80 PHE A O 1
ATOM 616 N N . ALA A 1 81 ? -6.166 -11.136 14.559 1.00 82.50 81 ALA A N 1
ATOM 617 C CA . ALA A 1 81 ? -5.737 -12.048 15.617 1.00 82.50 81 ALA A CA 1
ATOM 618 C C . ALA A 1 81 ? -6.081 -11.521 17.021 1.00 82.50 81 ALA A C 1
ATOM 620 O O . ALA A 1 81 ? -6.532 -12.287 17.870 1.00 82.50 81 ALA A O 1
ATOM 621 N N . VAL A 1 82 ? -5.920 -10.215 17.248 1.00 81.19 82 VAL A N 1
ATOM 622 C CA . VAL A 1 8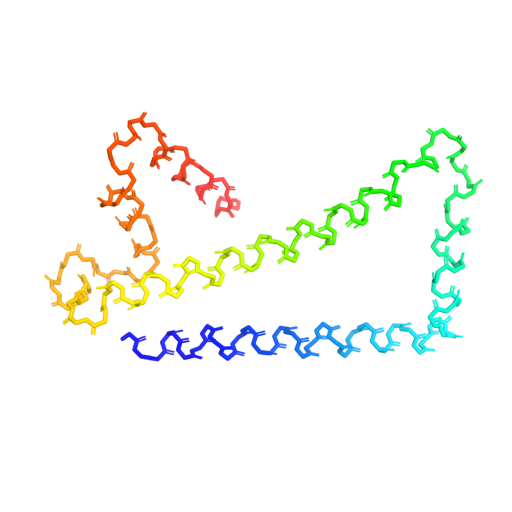2 ? -6.247 -9.549 18.519 1.00 81.19 82 VAL A CA 1
ATOM 623 C C . VAL A 1 82 ? -7.752 -9.579 18.807 1.00 81.19 82 VAL A C 1
ATOM 625 O O . VAL A 1 82 ? -8.165 -9.925 19.912 1.00 81.19 82 VAL A O 1
ATOM 628 N N . TYR A 1 83 ? -8.586 -9.270 17.813 1.00 78.25 83 TYR A N 1
ATOM 629 C CA . TYR A 1 83 ? -10.042 -9.180 17.982 1.00 78.25 83 TYR A CA 1
ATOM 630 C C . TYR A 1 83 ? -10.793 -10.471 17.612 1.00 78.25 83 TYR A C 1
ATOM 632 O O . TYR A 1 83 ? -12.008 -10.449 17.421 1.00 78.25 83 TYR A O 1
ATOM 640 N N . ALA A 1 84 ? -10.101 -11.613 17.524 1.00 76.38 84 ALA A N 1
ATOM 641 C CA . ALA A 1 84 ? -10.713 -12.897 17.170 1.00 76.38 84 ALA A CA 1
ATOM 642 C C . ALA A 1 84 ? -11.729 -13.401 18.216 1.00 76.38 84 ALA A C 1
ATOM 644 O O . ALA A 1 84 ? -12.660 -14.124 17.857 1.00 76.38 84 ALA A O 1
ATOM 645 N N . GLY A 1 85 ? -11.544 -13.040 19.493 1.00 74.88 85 GLY A N 1
ATOM 646 C CA . GLY A 1 85 ? -12.400 -13.468 20.610 1.00 74.88 85 GLY A CA 1
ATOM 647 C C . GLY A 1 85 ? -13.373 -12.405 21.130 1.00 74.88 85 GLY A C 1
ATOM 648 O O . GLY A 1 85 ? -14.483 -12.748 21.524 1.00 74.88 85 GLY A O 1
ATOM 649 N N . CYS A 1 86 ? -12.981 -11.129 21.104 1.00 73.31 86 CYS A N 1
ATOM 650 C CA . CYS A 1 86 ? -13.796 -10.001 21.558 1.00 73.31 86 CYS A CA 1
ATOM 651 C C . CYS A 1 86 ? -13.680 -8.873 20.545 1.00 73.31 86 CYS A C 1
ATOM 653 O O . CYS A 1 86 ? -12.701 -8.132 20.548 1.00 73.31 86 CYS A O 1
ATOM 655 N N . ASP A 1 87 ? -14.666 -8.735 19.671 1.00 82.19 87 ASP A N 1
ATOM 656 C CA . ASP A 1 87 ? -14.660 -7.665 18.693 1.00 82.19 87 ASP A CA 1
ATOM 657 C C . ASP A 1 87 ? -15.336 -6.379 19.217 1.00 82.19 87 ASP A C 1
ATOM 659 O O . ASP A 1 87 ? -16.412 -6.427 19.821 1.00 82.19 87 ASP A O 1
ATOM 663 N N . PRO A 1 88 ? -14.752 -5.195 18.952 1.00 78.25 88 PRO A N 1
ATOM 664 C CA . PRO A 1 88 ? -15.256 -3.918 19.466 1.00 78.25 88 PRO A CA 1
ATOM 665 C C . PRO A 1 88 ? -16.589 -3.485 18.830 1.00 78.25 88 PRO A C 1
ATOM 667 O O . PRO A 1 88 ? -17.262 -2.593 19.346 1.00 78.25 88 PRO A O 1
ATOM 670 N N . ILE A 1 89 ? -16.993 -4.122 17.723 1.00 76.56 89 ILE A N 1
ATOM 671 C CA . ILE A 1 89 ? -18.272 -3.861 17.050 1.00 76.56 89 ILE A CA 1
ATOM 672 C C . ILE A 1 89 ? -19.427 -4.482 17.843 1.00 76.56 89 ILE A C 1
ATOM 674 O O . ILE A 1 89 ? -20.426 -3.813 18.092 1.00 76.56 89 ILE A O 1
ATOM 678 N N . THR A 1 90 ? -19.300 -5.745 18.258 1.00 79.62 90 THR A N 1
ATOM 679 C CA . THR A 1 90 ? -20.332 -6.456 19.033 1.00 79.62 90 THR A CA 1
ATOM 680 C C . THR A 1 90 ? -20.453 -5.887 20.444 1.00 79.62 90 THR A C 1
ATOM 682 O O . THR A 1 90 ? -21.544 -5.867 21.007 1.00 79.62 90 THR A O 1
ATOM 685 N N . LEU A 1 91 ? -19.361 -5.335 20.981 1.00 81.19 91 LEU A N 1
ATOM 686 C CA . LEU A 1 91 ? -19.347 -4.595 22.247 1.00 81.19 91 LEU A CA 1
ATOM 687 C C . LEU A 1 91 ? -20.014 -3.207 22.163 1.00 81.19 91 LEU A C 1
ATOM 689 O O . LEU A 1 91 ? -20.150 -2.539 23.184 1.00 81.19 91 LEU A O 1
ATOM 693 N N . GLY A 1 92 ? -20.426 -2.753 20.974 1.00 80.56 92 GLY A N 1
ATOM 694 C CA . GLY A 1 92 ? -21.101 -1.464 20.789 1.00 80.56 92 GLY A CA 1
ATOM 695 C C . GLY A 1 92 ? -20.197 -0.239 20.961 1.00 80.56 92 GLY A C 1
ATOM 696 O O . GLY A 1 92 ? -20.696 0.883 20.979 1.00 80.56 92 GLY A O 1
ATOM 697 N N . LEU A 1 93 ? -18.878 -0.431 21.056 1.00 80.50 93 LEU A N 1
ATOM 698 C CA . LEU A 1 93 ? -17.896 0.653 21.178 1.00 80.50 93 LEU A CA 1
ATOM 699 C C . LEU A 1 93 ? -17.721 1.413 19.856 1.00 80.50 93 LEU A C 1
ATOM 701 O O . LEU A 1 93 ? -17.352 2.585 19.852 1.00 80.50 93 LEU A O 1
ATOM 705 N N . ILE A 1 94 ? -17.992 0.749 18.727 1.00 79.81 94 ILE A N 1
ATOM 706 C CA . ILE A 1 94 ? -17.820 1.293 17.380 1.00 79.81 94 ILE A CA 1
ATOM 707 C C . ILE A 1 94 ? -19.015 0.883 16.513 1.00 79.81 94 ILE A C 1
ATOM 709 O O . ILE A 1 94 ? -19.281 -0.302 16.320 1.00 79.81 94 ILE A O 1
ATOM 713 N N . SER A 1 95 ? -19.722 1.861 15.938 1.00 78.25 95 SER A N 1
ATOM 714 C CA . SER A 1 95 ? -20.908 1.612 15.097 1.00 78.25 95 SER A CA 1
ATOM 715 C C . SER A 1 95 ? -20.556 1.275 13.637 1.00 78.25 95 SER A C 1
ATOM 717 O O . SER A 1 95 ? -21.342 0.672 12.903 1.00 78.25 95 SER A O 1
ATOM 719 N N . ARG A 1 96 ? -19.361 1.670 13.187 1.00 78.25 96 ARG A N 1
ATOM 720 C CA . ARG A 1 96 ? -18.975 1.737 11.772 1.00 78.25 96 ARG A CA 1
ATOM 721 C C . ARG A 1 96 ? -17.628 1.049 11.523 1.00 78.25 96 ARG A C 1
ATOM 723 O O . ARG A 1 96 ? -16.677 1.224 12.272 1.00 78.25 96 ARG A O 1
ATOM 730 N N . LYS A 1 97 ? -17.545 0.234 10.466 1.00 72.31 97 LYS A N 1
ATOM 731 C CA . LYS A 1 97 ? -16.403 -0.676 10.216 1.00 72.31 97 LYS A CA 1
ATOM 732 C C . LYS A 1 97 ? -15.120 0.054 9.810 1.00 72.31 97 LYS A C 1
ATOM 734 O O . LYS A 1 97 ? -14.031 -0.428 10.087 1.00 72.31 97 LYS A O 1
ATOM 739 N N . ASP A 1 98 ? -15.263 1.218 9.191 1.00 79.00 98 ASP A N 1
ATOM 740 C CA . ASP A 1 98 ? -14.188 2.132 8.803 1.00 79.00 98 ASP A CA 1
ATOM 741 C C . ASP A 1 98 ? -13.415 2.701 10.006 1.00 79.00 98 ASP A C 1
ATOM 743 O O . ASP A 1 98 ? -12.277 3.138 9.861 1.00 79.00 98 ASP A O 1
ATOM 747 N N . GLN A 1 99 ? -13.991 2.631 11.210 1.00 83.25 99 GLN A N 1
ATOM 748 C CA . GLN A 1 99 ? -13.396 3.178 12.429 1.00 83.25 99 GLN A CA 1
ATOM 749 C C . GLN A 1 99 ? -12.552 2.166 13.220 1.00 83.25 99 GLN A C 1
ATOM 751 O O . GLN A 1 99 ? -11.888 2.556 14.175 1.00 83.25 99 GLN A O 1
ATOM 756 N N . ILE A 1 100 ? -12.518 0.888 12.821 1.00 83.56 100 ILE A N 1
ATOM 757 C CA . ILE A 1 100 ? -11.693 -0.132 13.494 1.00 83.56 100 ILE A CA 1
ATOM 758 C C . ILE A 1 100 ? -10.209 0.233 13.462 1.00 83.56 100 ILE A C 1
ATOM 760 O O . ILE A 1 100 ? -9.521 0.095 14.468 1.00 83.56 100 ILE A O 1
ATOM 764 N N . LEU A 1 101 ? -9.720 0.713 12.317 1.00 81.00 101 LEU A N 1
ATOM 765 C CA . LEU A 1 101 ? -8.309 1.034 12.128 1.00 81.00 101 LEU A CA 1
ATOM 766 C C . LEU A 1 101 ? -7.857 2.225 12.998 1.00 81.00 101 LEU A C 1
ATOM 768 O O . LEU A 1 101 ? -6.886 2.063 13.735 1.00 81.00 101 LEU A O 1
ATOM 772 N N . PRO A 1 102 ? -8.542 3.389 13.002 1.00 84.56 102 PRO A N 1
ATOM 773 C CA . PRO A 1 102 ? -8.193 4.470 13.923 1.00 84.56 102 PRO A CA 1
ATOM 774 C C . PRO A 1 102 ? -8.412 4.091 15.395 1.00 84.56 102 PRO A C 1
ATOM 776 O O . PRO A 1 102 ? -7.615 4.507 16.231 1.00 84.56 102 PRO A O 1
ATOM 779 N N . TYR A 1 103 ? -9.418 3.268 15.721 1.00 85.19 103 TYR A N 1
ATOM 780 C CA . TYR A 1 103 ? -9.613 2.773 17.089 1.00 85.19 103 TYR A CA 1
ATOM 781 C C . TYR A 1 103 ? -8.434 1.913 17.560 1.00 85.19 103 TYR A C 1
ATOM 783 O O . TYR A 1 103 ? -7.895 2.162 18.631 1.00 85.19 103 TYR A O 1
ATOM 791 N N . PHE A 1 104 ? -7.963 0.976 16.730 1.00 83.50 104 PHE A N 1
ATOM 792 C CA . PHE A 1 104 ? -6.795 0.143 17.030 1.00 83.50 104 PHE A CA 1
ATOM 793 C C . PHE A 1 104 ? -5.519 0.973 17.234 1.00 83.50 104 PHE A C 1
ATOM 795 O O . PHE A 1 104 ? -4.739 0.703 18.145 1.00 83.50 104 PHE A O 1
ATOM 802 N N . VAL A 1 105 ? -5.310 2.013 16.417 1.00 84.69 105 VAL A N 1
ATOM 803 C CA . VAL A 1 105 ? -4.157 2.916 16.568 1.00 84.69 105 VAL A CA 1
ATOM 804 C C . VAL A 1 105 ? -4.227 3.691 17.886 1.00 84.69 105 VAL A C 1
ATOM 806 O O . VAL A 1 105 ? -3.205 3.865 18.541 1.00 84.69 105 VAL A O 1
ATOM 809 N N . ILE A 1 106 ? -5.408 4.136 18.313 1.00 83.62 106 ILE A N 1
ATOM 810 C CA . ILE A 1 106 ? -5.565 4.845 19.591 1.00 83.62 106 ILE A CA 1
ATOM 811 C C . ILE A 1 106 ? -5.384 3.888 20.780 1.00 83.62 106 ILE A C 1
ATOM 813 O O . ILE A 1 106 ? -4.755 4.266 21.763 1.00 83.62 106 ILE A O 1
ATOM 817 N N . ASP A 1 107 ? -5.878 2.654 20.672 1.00 81.56 107 ASP A N 1
ATOM 818 C CA . ASP A 1 107 ? -5.835 1.643 21.735 1.00 81.56 107 ASP A CA 1
ATOM 819 C C . ASP A 1 107 ? -4.406 1.109 21.973 1.00 81.56 107 ASP A C 1
ATOM 821 O O . ASP A 1 107 ? -3.925 1.070 23.104 1.00 81.56 107 ASP A O 1
ATOM 825 N N . TYR A 1 108 ? -3.668 0.789 20.902 1.00 80.06 108 TYR A N 1
ATOM 826 C CA . TYR A 1 108 ? -2.326 0.194 20.999 1.00 80.06 108 TYR A CA 1
ATOM 827 C C . TYR A 1 108 ? -1.171 1.190 20.842 1.00 80.06 108 TYR A C 1
ATOM 829 O O . TYR A 1 108 ? -0.122 1.010 21.460 1.00 80.06 108 TYR A O 1
ATOM 837 N N . LEU A 1 109 ? -1.329 2.242 20.030 1.00 79.69 109 LEU A N 1
ATOM 838 C CA . LEU A 1 109 ? -0.299 3.274 19.835 1.00 79.69 109 LEU A CA 1
ATOM 839 C C . LEU A 1 109 ? -0.574 4.544 20.658 1.00 79.69 109 LEU A C 1
ATOM 841 O O . LEU A 1 109 ? 0.207 5.494 20.583 1.00 79.69 109 LEU A O 1
ATOM 845 N N . GLY A 1 110 ? -1.619 4.560 21.495 1.00 77.88 110 GLY A N 1
ATOM 846 C CA . GLY A 1 110 ? -1.936 5.674 22.396 1.00 77.88 110 GLY A CA 1
ATOM 847 C C . GLY A 1 110 ? -0.835 6.002 23.410 1.00 77.88 110 GLY A C 1
ATOM 848 O O . GLY A 1 110 ? -0.739 7.140 23.859 1.00 77.88 110 GLY A O 1
ATOM 849 N N . PHE A 1 111 ? 0.052 5.046 23.712 1.00 84.44 111 PHE A N 1
ATOM 850 C CA . PHE A 1 111 ? 1.228 5.274 24.560 1.00 84.44 111 PHE A CA 1
ATOM 851 C C . PHE A 1 111 ? 2.226 6.279 23.949 1.00 84.44 111 PHE A C 1
ATOM 853 O O . PHE A 1 111 ? 2.971 6.940 24.673 1.00 84.44 111 PHE A O 1
ATOM 860 N N . LEU A 1 112 ? 2.235 6.433 22.620 1.00 81.38 112 LEU A N 1
ATOM 861 C CA . LEU A 1 112 ? 3.093 7.377 21.903 1.00 81.38 112 LEU A CA 1
ATOM 862 C C . LEU A 1 112 ? 2.296 8.644 21.562 1.00 81.38 112 LEU A C 1
ATOM 864 O O . LEU A 1 112 ? 1.710 8.761 20.482 1.00 81.38 112 LEU A O 1
ATOM 868 N N . HIS A 1 113 ? 2.284 9.614 22.484 1.00 78.31 113 HIS A N 1
ATOM 869 C CA . HIS A 1 113 ? 1.641 10.917 22.281 1.00 78.31 113 HIS A CA 1
ATOM 870 C C . HIS A 1 113 ? 2.156 11.597 20.993 1.00 78.31 113 HIS A C 1
ATOM 872 O O . HIS A 1 113 ? 3.297 12.046 20.929 1.00 78.31 113 HIS A O 1
ATOM 878 N N . GLY A 1 114 ? 1.306 11.660 19.959 1.00 81.69 114 GLY A N 1
ATOM 879 C CA . GLY A 1 114 ? 1.582 12.304 18.664 1.00 81.69 114 GLY A CA 1
ATOM 880 C C . GLY A 1 114 ? 1.328 11.413 17.441 1.00 81.69 114 GLY A C 1
ATOM 881 O O . GLY A 1 114 ? 0.793 11.891 16.440 1.00 81.69 114 GLY A O 1
ATOM 882 N N . ILE A 1 115 ? 1.615 10.109 17.527 1.00 84.62 115 ILE A N 1
ATOM 883 C CA . ILE A 1 115 ? 1.451 9.169 16.397 1.00 84.62 115 ILE A CA 1
ATOM 884 C C . ILE A 1 115 ? -0.022 8.980 15.992 1.00 84.62 115 ILE A C 1
ATOM 886 O O . ILE A 1 115 ? -0.309 9.050 14.793 1.00 84.62 115 ILE A O 1
ATOM 890 N N . PRO A 1 116 ? -0.981 8.823 16.930 1.00 85.44 116 PRO A N 1
ATOM 891 C CA . PRO A 1 116 ? -2.394 8.714 16.568 1.00 85.44 116 PRO A CA 1
ATOM 892 C C . PRO A 1 116 ? -2.921 9.967 15.853 1.00 85.44 116 PRO A C 1
ATOM 894 O O . PRO A 1 116 ? -3.704 9.861 14.912 1.00 85.44 116 PRO A O 1
ATOM 897 N N . GLY A 1 117 ? -2.450 11.156 16.252 1.00 84.62 117 GLY A N 1
ATOM 898 C CA . GLY A 1 117 ? -2.827 12.426 15.624 1.00 84.62 117 GLY A CA 1
ATOM 899 C C . GLY A 1 117 ? -2.308 12.554 14.191 1.00 84.62 117 GLY A C 1
ATOM 900 O O . GLY A 1 117 ? -3.058 12.950 13.300 1.00 84.62 117 GLY A O 1
ATOM 901 N N . LEU A 1 118 ? -1.057 12.149 13.948 1.00 85.19 118 LEU A N 1
ATOM 902 C CA . LEU A 1 118 ? -0.476 12.110 12.603 1.00 85.19 118 LEU A CA 1
ATOM 903 C C . LEU A 1 118 ? -1.228 11.128 11.691 1.00 85.19 118 LEU A C 1
ATOM 905 O O . LEU A 1 118 ? -1.519 11.448 10.541 1.00 85.19 118 LEU A O 1
ATOM 909 N N . PHE A 1 119 ? -1.589 9.955 12.219 1.00 85.56 119 PHE A N 1
ATOM 910 C CA . PHE A 1 119 ? -2.329 8.940 11.474 1.00 85.56 119 PHE A CA 1
ATOM 911 C C . PHE A 1 119 ? -3.701 9.445 11.012 1.00 85.56 119 PHE A C 1
ATOM 913 O O . PHE A 1 119 ? -4.035 9.344 9.830 1.00 85.56 119 PHE A O 1
ATOM 920 N N . VAL A 1 120 ? -4.478 10.042 11.922 1.00 84.94 120 VAL A N 1
ATOM 921 C CA . VAL A 1 120 ? -5.793 10.610 11.592 1.00 84.94 120 VAL A CA 1
ATOM 922 C C . VAL A 1 120 ? -5.658 11.766 10.595 1.00 84.94 120 VAL A C 1
ATOM 924 O O . VAL A 1 120 ? -6.449 11.842 9.656 1.00 84.94 120 VAL A O 1
ATOM 927 N N . ALA A 1 121 ? -4.632 12.617 10.726 1.00 87.00 121 ALA A N 1
ATOM 928 C CA . ALA A 1 121 ? -4.378 13.704 9.779 1.00 87.00 121 ALA A CA 1
ATOM 929 C C . ALA A 1 121 ? -4.132 13.188 8.348 1.00 87.00 121 ALA A C 1
ATOM 931 O O . ALA A 1 121 ? -4.754 13.678 7.406 1.00 87.00 121 ALA A O 1
ATOM 932 N N . CYS A 1 122 ? -3.301 12.155 8.176 1.00 84.06 122 CYS A N 1
ATOM 933 C CA . CYS A 1 122 ? -3.069 11.537 6.866 1.00 84.06 122 CYS A CA 1
ATOM 934 C C . CYS A 1 122 ? -4.345 10.929 6.264 1.00 84.06 122 CYS A C 1
ATOM 936 O O . CYS A 1 122 ? -4.591 11.062 5.065 1.00 84.06 122 CYS A O 1
ATOM 938 N N . LEU A 1 123 ? -5.169 10.284 7.092 1.00 85.56 123 LEU A N 1
ATOM 939 C CA . LEU A 1 123 ? -6.427 9.663 6.670 1.00 85.56 123 LEU A CA 1
ATOM 940 C C . LEU A 1 123 ? -7.425 10.710 6.149 1.00 85.56 123 LEU A C 1
ATOM 942 O O . LEU A 1 123 ? -8.072 10.507 5.119 1.00 85.56 123 LEU A O 1
ATOM 946 N N . VAL A 1 124 ? -7.502 11.858 6.826 1.00 85.81 124 VAL A N 1
ATOM 947 C CA . VAL A 1 124 ? -8.323 13.000 6.402 1.00 85.81 124 VAL A CA 1
ATOM 948 C C . VAL A 1 124 ? -7.798 13.587 5.087 1.00 85.81 124 VAL A C 1
ATOM 950 O O . VAL A 1 124 ? -8.585 13.787 4.165 1.00 85.81 124 VAL A O 1
ATOM 953 N N . CYS A 1 125 ? -6.481 13.762 4.927 1.00 82.88 125 CYS A N 1
ATOM 954 C CA . CYS A 1 125 ? -5.897 14.227 3.662 1.00 82.88 125 CYS A CA 1
ATOM 955 C C . CYS A 1 125 ? -6.209 13.307 2.469 1.00 82.88 125 CYS A C 1
ATOM 957 O O . CYS A 1 125 ? -6.392 13.795 1.361 1.00 82.88 125 CYS A O 1
ATOM 959 N N . GLY A 1 126 ? -6.277 11.989 2.680 1.00 77.06 126 GLY A N 1
ATOM 960 C CA . GLY A 1 126 ? -6.571 11.023 1.614 1.00 77.06 126 GLY A CA 1
ATOM 961 C C . GLY A 1 126 ? -8.056 10.883 1.253 1.00 77.06 126 GLY A C 1
ATOM 962 O O . GLY A 1 126 ? -8.376 10.314 0.211 1.00 77.06 126 GLY A O 1
ATOM 963 N N . THR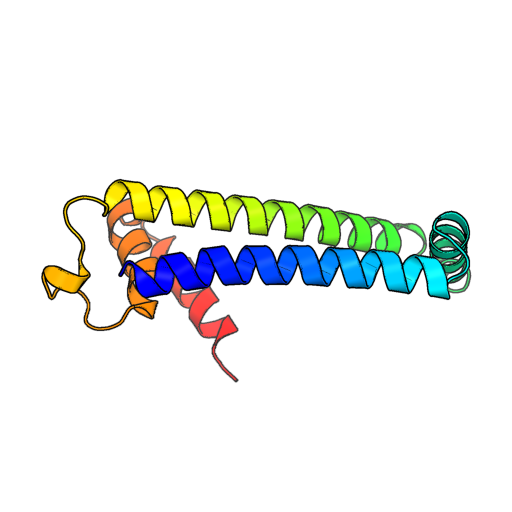 A 1 127 ? -8.965 11.364 2.106 1.00 81.56 127 THR A N 1
ATOM 964 C CA . THR A 1 127 ? -10.424 11.234 1.921 1.00 81.56 127 THR A CA 1
ATOM 965 C C . THR A 1 127 ? -11.116 12.541 1.538 1.00 81.56 127 THR A C 1
ATOM 967 O O . THR A 1 127 ? -12.234 12.497 1.020 1.00 81.56 127 THR A O 1
ATOM 970 N N . LEU A 1 128 ? -10.456 13.687 1.732 1.00 72.31 128 LEU A N 1
ATOM 971 C CA . LEU A 1 128 ? -10.881 14.978 1.193 1.00 72.31 128 LEU A CA 1
ATOM 972 C C . LEU A 1 128 ? -10.816 14.938 -0.347 1.00 72.31 128 LEU A C 1
ATOM 974 O O . LEU A 1 128 ? -9.736 14.828 -0.925 1.00 72.31 128 LEU A O 1
ATOM 978 N N . ARG A 1 129 ? -11.984 14.985 -0.998 1.00 48.00 129 ARG A N 1
ATOM 979 C CA . ARG A 1 129 ? -12.144 15.254 -2.436 1.00 48.00 129 ARG A CA 1
ATOM 980 C C . ARG A 1 129 ? -12.366 16.738 -2.675 1.00 48.00 129 ARG A C 1
ATOM 982 O O . ARG A 1 129 ? -13.052 17.352 -1.828 1.00 48.00 129 ARG A O 1
#